Protein AF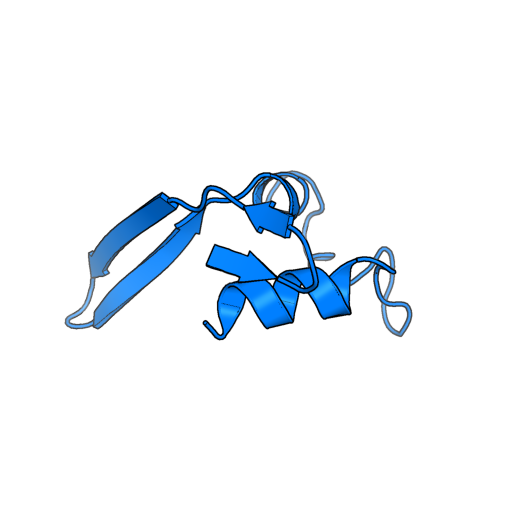-A0A7S5PYU0-F1 (afdb_monomer_lite)

Sequence (63 aa):
LRVGDKIETVRYFHCHKRGVDRVFVDHPMFLEKVWGKTGSKIYGPMAGLDYKDNQLRYSLLCQ

InterPro domains:
  IPR013534 Starch synthase, catalytic domain [PF08323] (4-63)

Secondary structure (DSSP, 8-state):
-EETTEE---EEEEEEETTEEEEEEE-HHHHTS-TTTTTT-SS-SBTTB--TTHHHHHHHH--

Foldseek 3Di:
DDDPNDDADWDWDWDQDPNDIDIDIDDPLQVCQDCPNQNPARQHVDPPDGDPCVVVVVVVVVD

Radius of gyration: 13.29 Å; chains: 1; bounding box: 35×21×30 Å

Structure (mmCIF, N/CA/C/O backbone):
data_AF-A0A7S5PYU0-F1
#
_entry.id   AF-A0A7S5PYU0-F1
#
loop_
_atom_site.group_PDB
_atom_site.id
_atom_site.type_symbol
_atom_site.label_atom_id
_atom_site.label_alt_id
_atom_site.label_comp_id
_atom_site.label_asym_id
_atom_site.label_entity_id
_atom_site.label_seq_id
_atom_site.pdbx_PDB_ins_code
_atom_site.Cartn_x
_atom_site.Cartn_y
_atom_site.Cartn_z
_atom_site.occupancy
_atom_site.B_iso_or_equiv
_atom_site.auth_seq_id
_atom_site.auth_comp_id
_atom_site.auth_asym_id
_atom_site.auth_atom_id
_atom_site.pdbx_PDB_model_num
ATOM 1 N N . LEU A 1 1 ? -2.674 6.189 12.585 1.00 82.31 1 LEU A N 1
ATOM 2 C CA . LEU A 1 1 ? -1.999 4.966 13.072 1.00 82.31 1 LEU A CA 1
ATOM 3 C C . LEU A 1 1 ? -0.593 5.323 13.532 1.00 82.31 1 LEU A C 1
ATOM 5 O O . LEU A 1 1 ? 0.054 6.120 12.860 1.00 82.31 1 LEU A O 1
ATOM 9 N N . ARG A 1 2 ? -0.149 4.827 14.695 1.00 83.19 2 ARG A N 1
ATOM 10 C CA . ARG A 1 2 ? 1.201 5.118 15.204 1.00 83.19 2 ARG A CA 1
ATOM 11 C C . ARG A 1 2 ? 2.166 4.059 14.689 1.00 83.19 2 ARG A C 1
ATOM 13 O O . ARG A 1 2 ? 2.020 2.884 15.015 1.00 83.19 2 ARG A O 1
ATOM 20 N N . VAL A 1 3 ? 3.174 4.476 13.931 1.00 81.31 3 VAL A N 1
ATOM 21 C CA . VAL A 1 3 ? 4.202 3.572 13.412 1.00 81.31 3 VAL A CA 1
ATOM 22 C C . VAL A 1 3 ? 5.576 4.115 13.767 1.00 81.31 3 VAL A C 1
ATOM 24 O O . VAL A 1 3 ? 5.965 5.204 13.345 1.00 81.31 3 VAL A O 1
ATOM 27 N N . GLY A 1 4 ? 6.280 3.375 14.627 1.00 81.31 4 GLY A N 1
ATOM 28 C CA . GLY A 1 4 ? 7.437 3.898 15.351 1.00 81.31 4 GLY A CA 1
ATOM 29 C C . GLY A 1 4 ? 7.054 5.137 16.168 1.00 81.31 4 GLY A C 1
ATOM 30 O O . GLY A 1 4 ? 6.128 5.106 16.987 1.00 81.31 4 GLY A O 1
ATOM 31 N N . ASP A 1 5 ? 7.735 6.245 15.892 1.00 85.94 5 ASP A N 1
ATOM 32 C CA . ASP A 1 5 ? 7.545 7.524 16.587 1.00 85.94 5 ASP A CA 1
ATOM 33 C C . ASP A 1 5 ? 6.645 8.513 15.833 1.00 85.94 5 ASP A C 1
ATOM 35 O O . ASP A 1 5 ? 6.488 9.657 16.256 1.00 85.94 5 ASP A O 1
ATOM 39 N N . LYS A 1 6 ? 6.036 8.091 14.716 1.00 87.00 6 LYS A N 1
ATOM 40 C CA . LYS A 1 6 ? 5.193 8.948 13.873 1.00 87.00 6 LYS A CA 1
ATOM 41 C C . LYS A 1 6 ? 3.727 8.541 13.929 1.00 87.00 6 LYS A C 1
ATOM 43 O O . LYS A 1 6 ? 3.395 7.368 14.099 1.00 87.00 6 LYS A O 1
ATOM 48 N N . ILE A 1 7 ? 2.850 9.527 13.755 1.00 89.75 7 ILE A N 1
ATOM 49 C CA . ILE A 1 7 ? 1.414 9.322 13.560 1.00 89.75 7 ILE A CA 1
ATOM 50 C C . ILE A 1 7 ? 1.121 9.529 12.076 1.00 89.75 7 ILE A C 1
ATOM 52 O O . ILE A 1 7 ? 1.216 10.645 11.574 1.00 89.75 7 ILE A O 1
ATOM 56 N N . GLU A 1 8 ? 0.751 8.452 11.392 1.00 89.25 8 GLU A N 1
ATOM 57 C CA . GLU A 1 8 ? 0.380 8.463 9.977 1.00 89.25 8 GLU A CA 1
ATOM 58 C C . GLU A 1 8 ? -1.144 8.529 9.831 1.00 89.25 8 GLU A C 1
ATOM 60 O O . GLU A 1 8 ? -1.890 7.818 10.521 1.00 89.25 8 GLU A O 1
ATOM 65 N N . THR A 1 9 ? -1.623 9.387 8.929 1.00 91.12 9 THR A N 1
ATOM 66 C CA . THR A 1 9 ? -3.050 9.463 8.590 1.00 91.12 9 THR A CA 1
ATOM 67 C C . THR A 1 9 ? -3.355 8.424 7.523 1.00 91.12 9 THR A C 1
ATOM 69 O O . THR A 1 9 ? -2.838 8.508 6.415 1.00 91.12 9 THR A O 1
ATOM 72 N N . VAL A 1 10 ? -4.220 7.466 7.846 1.00 90.56 10 VAL A N 1
ATOM 73 C CA . VAL A 1 10 ? -4.607 6.369 6.951 1.00 90.56 10 VAL A CA 1
ATOM 74 C C . VAL A 1 10 ? -6.109 6.434 6.721 1.00 90.56 10 VAL A C 1
ATOM 76 O O . VAL A 1 10 ? -6.867 6.725 7.647 1.00 90.56 10 VAL A O 1
ATOM 79 N N . ARG A 1 11 ? -6.537 6.195 5.483 1.00 92.12 11 ARG A N 1
ATOM 80 C CA . ARG A 1 11 ? -7.952 6.106 5.113 1.00 92.12 11 ARG A CA 1
ATOM 81 C C . ARG A 1 11 ? -8.263 4.695 4.628 1.00 92.12 11 ARG A C 1
ATOM 83 O O . ARG A 1 11 ? -7.360 3.900 4.375 1.00 92.12 11 ARG A O 1
ATOM 90 N N . TYR A 1 12 ? -9.547 4.391 4.496 1.00 92.44 12 TYR A N 1
ATOM 91 C CA . TYR A 1 12 ? -10.002 3.087 4.033 1.00 92.44 12 TYR A CA 1
ATOM 92 C C . TYR A 1 12 ? -11.048 3.256 2.939 1.00 92.44 12 TYR A C 1
ATOM 94 O O . TYR A 1 12 ? -11.984 4.042 3.081 1.00 92.44 12 TYR A O 1
ATOM 102 N N . PHE A 1 13 ? -10.904 2.482 1.867 1.00 93.38 13 PHE A N 1
ATOM 103 C CA . PHE A 1 13 ? -11.971 2.268 0.895 1.00 93.38 13 PHE A CA 1
ATOM 104 C C . PHE A 1 13 ? -12.639 0.929 1.175 1.00 93.38 13 PHE A C 1
ATOM 106 O O . PHE A 1 13 ? -11.966 -0.050 1.490 1.00 93.38 13 PHE A O 1
ATOM 113 N N . HIS A 1 14 ? -13.955 0.864 1.017 1.00 95.75 14 HIS A N 1
ATOM 114 C CA . HIS A 1 14 ? -14.725 -0.361 1.202 1.00 95.75 14 HIS A CA 1
ATOM 115 C C . HIS A 1 14 ? -15.521 -0.673 -0.059 1.00 95.75 14 HIS A C 1
ATOM 117 O O . HIS A 1 14 ? -16.085 0.221 -0.692 1.00 95.75 14 HIS A O 1
ATOM 123 N N . CYS A 1 15 ? -15.560 -1.948 -0.438 1.00 97.12 15 CYS A N 1
ATOM 124 C CA . CYS A 1 15 ? -16.546 -2.437 -1.384 1.00 97.12 15 CYS A CA 1
ATOM 125 C C . CYS A 1 15 ? -17.060 -3.819 -0.985 1.00 97.12 15 CYS A C 1
ATOM 127 O O . CYS A 1 15 ? -16.296 -4.709 -0.613 1.00 97.12 15 CYS A O 1
ATOM 129 N N . HIS A 1 16 ? -18.369 -4.008 -1.116 1.00 97.00 16 HIS A N 1
ATOM 130 C CA . HIS A 1 16 ? -19.009 -5.300 -0.922 1.00 97.00 16 HIS A CA 1
ATOM 131 C C . HIS A 1 16 ? -19.245 -5.961 -2.281 1.00 97.00 16 HIS A C 1
ATOM 133 O O . HIS A 1 16 ? -19.923 -5.401 -3.148 1.00 97.00 16 HIS A O 1
ATOM 139 N N . LYS A 1 17 ? -18.666 -7.145 -2.512 1.00 97.00 17 LYS A N 1
ATOM 140 C CA . LYS A 1 17 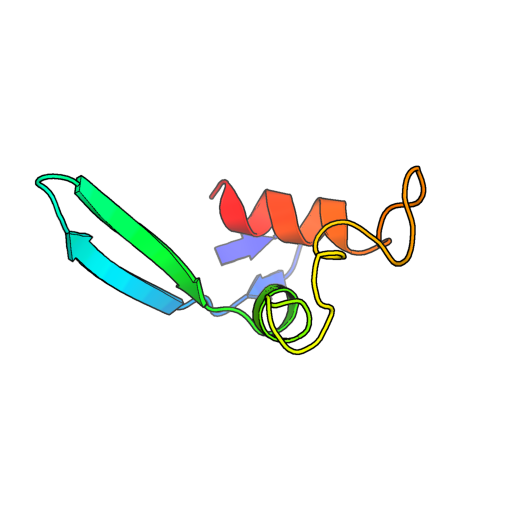? -18.784 -7.839 -3.804 1.00 97.00 17 LYS A CA 1
ATOM 141 C C . LYS A 1 17 ? -18.724 -9.352 -3.648 1.00 97.00 17 LYS A C 1
ATOM 143 O O . LYS A 1 17 ? -17.754 -9.880 -3.112 1.00 97.00 17 LYS A O 1
ATOM 148 N N . ARG A 1 18 ? -19.712 -10.049 -4.231 1.00 96.62 18 ARG A N 1
ATOM 149 C CA . ARG A 1 18 ? -19.857 -11.521 -4.182 1.00 96.62 18 ARG A CA 1
ATOM 150 C C . ARG A 1 18 ? -19.876 -12.063 -2.741 1.00 96.62 18 ARG A C 1
ATOM 152 O O . ARG A 1 18 ? -19.209 -13.049 -2.458 1.00 96.62 18 ARG A O 1
ATOM 159 N N . GLY A 1 19 ? -20.597 -11.387 -1.842 1.00 96.44 19 GLY A N 1
ATOM 160 C CA . GLY A 1 19 ? -20.697 -11.774 -0.429 1.00 96.44 19 GLY A CA 1
ATOM 161 C C . GLY A 1 19 ? -19.426 -11.533 0.391 1.00 96.44 19 GLY A C 1
ATOM 162 O O . GLY A 1 19 ? -19.323 -12.040 1.499 1.00 96.44 19 GLY A O 1
ATOM 163 N N . VAL A 1 20 ? -18.454 -10.791 -0.150 1.00 97.19 20 VAL A N 1
ATOM 164 C CA . VAL A 1 20 ? -17.188 -10.486 0.523 1.00 97.19 20 VAL A CA 1
ATOM 165 C C . VAL A 1 20 ? -17.035 -8.979 0.670 1.00 97.19 20 VAL A C 1
ATOM 167 O O . VAL A 1 20 ? -17.061 -8.251 -0.329 1.00 97.19 20 VAL A O 1
ATOM 170 N N . ASP A 1 21 ? -16.810 -8.532 1.902 1.00 97.00 21 ASP A N 1
ATOM 171 C CA . ASP A 1 21 ? -16.371 -7.176 2.214 1.00 97.00 21 ASP A CA 1
ATOM 172 C C . ASP A 1 21 ? -14.873 -7.039 1.958 1.00 97.00 21 ASP A C 1
ATOM 174 O O . ASP A 1 21 ? -14.042 -7.727 2.550 1.00 97.00 21 ASP A O 1
ATOM 178 N N . ARG A 1 22 ? -14.522 -6.154 1.029 1.00 95.50 22 ARG A N 1
ATOM 179 C CA . ARG A 1 22 ? -13.141 -5.842 0.669 1.00 95.50 22 ARG A CA 1
ATOM 180 C C . ARG A 1 22 ? -12.829 -4.458 1.200 1.00 95.50 22 ARG A C 1
ATOM 182 O O . ARG A 1 22 ? -13.438 -3.480 0.769 1.00 95.50 22 ARG A O 1
ATOM 189 N N . VAL A 1 23 ? -11.881 -4.387 2.122 1.00 92.88 23 VAL A N 1
ATOM 190 C CA . VAL A 1 23 ? -11.379 -3.129 2.673 1.00 92.88 23 VAL A CA 1
ATOM 191 C C . VAL A 1 23 ? -9.970 -2.905 2.137 1.00 92.88 23 VAL A C 1
ATOM 193 O O . VAL A 1 23 ? -9.128 -3.799 2.194 1.00 92.88 23 VAL A O 1
ATOM 196 N N . PHE A 1 24 ? -9.723 -1.725 1.582 1.00 91.19 24 PHE A N 1
ATOM 197 C CA . PHE A 1 24 ? -8.437 -1.322 1.024 1.00 91.19 24 PHE A CA 1
ATOM 198 C C . PHE A 1 24 ? -7.853 -0.195 1.864 1.00 91.19 24 PHE A C 1
ATOM 200 O O . PHE A 1 24 ? -8.553 0.769 2.174 1.00 91.19 24 PHE A O 1
ATOM 207 N N . VAL A 1 25 ? -6.567 -0.305 2.185 1.00 90.62 25 VAL A N 1
ATOM 208 C CA . VAL A 1 25 ? -5.820 0.739 2.889 1.00 90.62 25 VAL A CA 1
ATOM 209 C C . VAL A 1 25 ? -5.405 1.822 1.900 1.00 90.62 25 VAL A C 1
ATOM 211 O O . VAL A 1 25 ? -4.687 1.557 0.934 1.00 90.62 25 VAL A O 1
ATOM 214 N N . ASP A 1 26 ? -5.853 3.044 2.160 1.00 90.56 26 ASP A N 1
ATOM 215 C CA . ASP A 1 26 ? -5.503 4.241 1.411 1.00 90.56 26 ASP A CA 1
ATOM 216 C C . ASP A 1 26 ? -4.408 5.017 2.144 1.00 90.56 26 ASP A C 1
ATOM 218 O O . ASP A 1 26 ? -4.628 5.627 3.196 1.00 90.56 26 ASP A O 1
ATOM 222 N N . HIS A 1 27 ? -3.202 4.948 1.583 1.00 90.88 27 HIS A N 1
ATOM 223 C CA . HIS A 1 27 ? -2.038 5.684 2.050 1.00 90.88 27 HIS A CA 1
ATOM 224 C C . HIS A 1 27 ? -1.044 5.874 0.887 1.00 90.88 27 HIS A C 1
ATOM 226 O O . HIS A 1 27 ? -0.874 4.945 0.084 1.00 90.88 27 HIS A O 1
ATOM 232 N N . PRO A 1 28 ? -0.337 7.021 0.789 1.00 89.25 28 PRO A N 1
ATOM 233 C CA . PRO A 1 28 ? 0.573 7.315 -0.325 1.00 89.25 28 PRO A CA 1
ATOM 234 C C . PRO A 1 28 ? 1.585 6.200 -0.626 1.00 89.25 28 PRO A C 1
ATOM 236 O O . PRO A 1 28 ? 1.775 5.830 -1.782 1.00 89.25 28 PRO A O 1
ATOM 239 N N . MET A 1 29 ? 2.140 5.570 0.416 1.00 87.00 29 MET A N 1
ATOM 240 C CA . MET A 1 29 ? 3.117 4.476 0.275 1.00 87.00 29 MET A CA 1
ATOM 241 C C . MET A 1 29 ? 2.580 3.244 -0.479 1.00 87.00 29 MET A C 1
ATOM 243 O O . MET A 1 29 ? 3.366 2.460 -1.014 1.00 87.00 29 MET A O 1
ATOM 247 N N . PHE A 1 30 ? 1.257 3.053 -0.527 1.00 86.38 30 PHE A N 1
ATOM 248 C CA . PHE A 1 30 ? 0.613 2.003 -1.320 1.00 86.38 30 PHE A CA 1
ATOM 249 C C . PHE A 1 30 ? 0.135 2.515 -2.677 1.00 86.38 30 PHE A C 1
ATOM 251 O O . PHE A 1 30 ? 0.336 1.831 -3.678 1.00 86.38 30 PHE A O 1
ATOM 258 N N . LEU A 1 31 ? -0.453 3.715 -2.734 1.00 81.31 31 LEU A N 1
ATOM 259 C CA . LEU A 1 31 ? -1.014 4.275 -3.969 1.00 81.31 31 LEU A CA 1
ATOM 260 C C . LEU A 1 31 ? 0.034 4.579 -5.049 1.00 81.31 31 LEU A C 1
ATOM 262 O O . LEU A 1 31 ? -0.278 4.572 -6.242 1.00 81.31 31 LEU A O 1
ATOM 266 N N . GLU A 1 32 ? 1.286 4.817 -4.661 1.00 78.50 32 GLU A N 1
ATOM 267 C CA . GLU A 1 32 ? 2.400 4.946 -5.607 1.00 78.50 32 GLU A CA 1
ATOM 268 C C . GLU A 1 32 ? 2.733 3.627 -6.323 1.00 78.50 32 GLU A C 1
ATOM 270 O O . GLU A 1 32 ? 3.326 3.640 -7.401 1.00 78.50 32 GLU A O 1
ATOM 275 N N . LYS A 1 33 ? 2.327 2.486 -5.751 1.00 77.62 33 LYS A N 1
ATOM 276 C CA . LYS A 1 33 ? 2.711 1.134 -6.174 1.00 77.62 33 LYS A CA 1
ATOM 277 C C . LYS A 1 33 ? 1.471 0.266 -6.415 1.00 77.62 33 LYS A C 1
ATOM 279 O O . LYS A 1 33 ? 1.261 -0.744 -5.743 1.00 77.62 33 LYS A O 1
ATOM 284 N N . VAL A 1 34 ? 0.642 0.677 -7.374 1.00 77.56 34 VAL A N 1
ATOM 285 C CA . VAL A 1 34 ? -0.606 -0.010 -7.749 1.00 77.56 34 VAL A CA 1
ATOM 286 C C . VAL A 1 34 ? -0.537 -0.648 -9.131 1.00 77.56 34 VAL A C 1
ATOM 288 O O . VAL A 1 34 ? 0.214 -0.217 -10.016 1.00 77.56 34 VAL A O 1
ATOM 291 N N . TRP A 1 35 ? -1.399 -1.647 -9.325 1.00 62.06 35 TRP A N 1
ATOM 292 C CA . TRP A 1 35 ? -1.654 -2.259 -10.622 1.00 62.06 35 TRP A CA 1
ATOM 293 C C . TRP A 1 35 ? -2.043 -1.172 -11.636 1.00 62.06 35 TRP A C 1
ATOM 295 O O . TRP A 1 35 ? -3.032 -0.469 -11.452 1.00 62.06 35 TRP A O 1
ATOM 305 N N . GLY A 1 36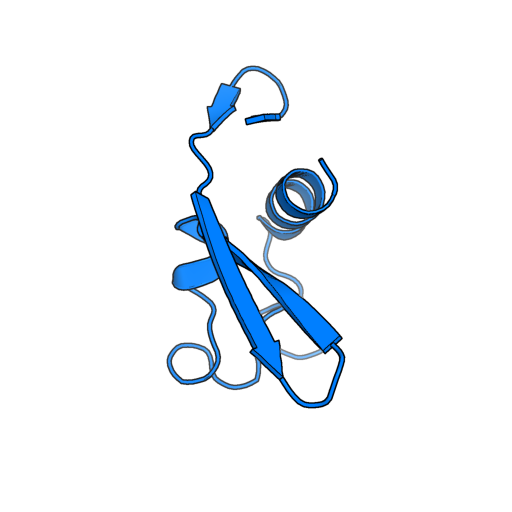 ? -1.222 -0.991 -12.673 1.00 74.44 36 GLY A N 1
ATOM 306 C CA . GLY A 1 36 ? -1.357 0.078 -13.673 1.00 74.44 36 GLY A CA 1
ATOM 307 C C . GLY A 1 36 ? -0.248 1.138 -13.637 1.00 74.44 36 GLY A C 1
ATOM 308 O O . GLY A 1 36 ? 0.124 1.631 -14.694 1.00 74.44 36 GLY A O 1
ATOM 309 N N . LYS A 1 37 ? 0.344 1.434 -12.467 1.00 78.56 37 LYS A N 1
ATOM 310 C CA . LYS A 1 37 ? 1.536 2.304 -12.358 1.00 78.56 37 LYS A CA 1
ATOM 311 C C . LYS A 1 37 ? 2.824 1.492 -12.313 1.00 78.56 37 LYS A C 1
ATOM 313 O O . LYS A 1 37 ? 3.687 1.647 -13.167 1.00 78.56 37 LYS A O 1
ATOM 318 N N . THR A 1 38 ? 2.933 0.585 -11.345 1.00 79.06 38 THR A N 1
ATOM 319 C CA . THR A 1 38 ? 4.085 -0.323 -11.212 1.00 79.06 38 THR A CA 1
ATOM 320 C C . THR A 1 38 ? 3.837 -1.685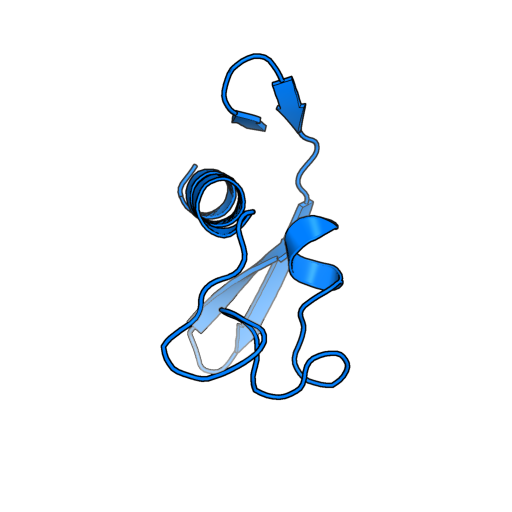 -11.865 1.00 79.06 38 THR A C 1
ATOM 322 O O . THR A 1 38 ? 4.718 -2.543 -11.890 1.00 79.06 38 THR A O 1
ATOM 325 N N . GLY A 1 39 ? 2.648 -1.903 -12.434 1.00 83.31 39 GLY A N 1
ATOM 326 C CA . GLY A 1 39 ? 2.265 -3.186 -13.024 1.00 83.31 39 GLY A CA 1
ATOM 327 C C . GLY A 1 39 ? 2.174 -4.278 -11.957 1.00 83.31 39 GLY A C 1
ATOM 328 O O . GLY A 1 39 ? 1.571 -4.069 -10.907 1.00 83.31 39 GLY A O 1
ATOM 329 N N . SER A 1 40 ? 2.787 -5.436 -12.207 1.00 83.31 40 SER A N 1
ATOM 330 C CA . SER A 1 40 ? 2.826 -6.563 -11.261 1.00 83.31 40 SER A CA 1
ATOM 331 C C . SER A 1 40 ? 3.851 -6.396 -10.125 1.00 83.31 40 SER A C 1
ATOM 333 O O . SER A 1 40 ? 3.966 -7.257 -9.255 1.00 83.31 40 SER A O 1
ATOM 335 N N . LYS A 1 41 ? 4.598 -5.287 -10.100 1.00 88.69 41 LYS A N 1
ATOM 336 C CA . LYS A 1 41 ? 5.732 -5.037 -9.197 1.00 88.69 41 LYS A CA 1
ATOM 337 C C . LYS A 1 41 ? 5.303 -4.298 -7.926 1.00 88.69 41 LYS A C 1
ATOM 339 O O . LYS A 1 41 ? 5.701 -3.165 -7.677 1.00 88.69 41 LYS A O 1
ATOM 344 N N . ILE A 1 42 ? 4.436 -4.922 -7.130 1.00 89.12 42 ILE A N 1
ATOM 345 C CA . ILE A 1 42 ? 3.892 -4.317 -5.894 1.00 89.12 42 ILE A CA 1
ATOM 346 C C . ILE A 1 42 ? 4.899 -4.403 -4.735 1.00 89.12 42 ILE A C 1
ATOM 348 O O . ILE A 1 42 ? 4.985 -3.495 -3.900 1.00 89.12 42 ILE A O 1
ATOM 352 N N . TYR A 1 43 ? 5.663 -5.497 -4.711 1.00 90.00 43 TYR A N 1
ATOM 353 C CA . TYR A 1 43 ? 6.602 -5.846 -3.644 1.00 90.00 43 TYR A CA 1
ATOM 354 C C . TYR A 1 43 ? 8.015 -5.324 -3.904 1.00 90.00 43 TYR A C 1
ATOM 356 O O . TYR A 1 43 ? 8.758 -5.074 -2.962 1.00 90.00 43 TYR A O 1
ATOM 364 N N . GLY A 1 44 ? 8.378 -5.087 -5.161 1.00 91.94 44 GLY A N 1
ATOM 365 C CA . GLY A 1 44 ? 9.713 -4.626 -5.499 1.00 91.94 44 GLY A CA 1
ATOM 366 C C . GLY A 1 44 ? 9.931 -4.475 -7.000 1.00 91.94 44 GLY A C 1
ATOM 367 O O . GLY A 1 44 ? 9.107 -4.937 -7.790 1.00 91.94 44 GLY A O 1
ATOM 368 N N . PRO A 1 45 ? 11.020 -3.812 -7.424 1.00 89.75 45 PRO A N 1
ATOM 369 C CA . PRO A 1 45 ? 11.256 -3.460 -8.826 1.00 89.75 45 PRO A CA 1
ATOM 370 C C . PRO A 1 45 ? 11.497 -4.674 -9.740 1.00 89.75 45 PRO A C 1
ATOM 372 O O . PRO A 1 45 ? 11.369 -4.557 -10.965 1.00 89.75 45 PRO A O 1
ATOM 375 N N . MET A 1 46 ? 11.846 -5.830 -9.173 1.00 91.75 46 MET A N 1
ATOM 376 C CA . MET A 1 46 ? 12.012 -7.106 -9.871 1.00 91.75 46 MET A CA 1
ATOM 377 C C . MET A 1 46 ? 11.792 -8.283 -8.916 1.00 91.75 46 MET A C 1
ATOM 379 O O . MET A 1 46 ? 11.755 -8.106 -7.701 1.00 91.75 46 MET A O 1
ATOM 383 N N . ALA A 1 47 ? 11.638 -9.486 -9.470 1.00 90.88 47 ALA A N 1
ATOM 384 C CA . ALA A 1 47 ? 11.493 -10.695 -8.669 1.00 90.88 47 ALA A CA 1
ATOM 385 C C . ALA A 1 47 ? 12.752 -10.937 -7.819 1.00 90.88 47 ALA A C 1
ATOM 387 O O . ALA A 1 47 ? 13.868 -10.826 -8.321 1.00 90.88 47 ALA A O 1
ATOM 388 N N . GLY A 1 48 ? 12.561 -11.257 -6.538 1.00 93.94 48 GLY A N 1
ATOM 389 C CA . GLY A 1 48 ? 13.654 -11.494 -5.591 1.00 93.94 48 GLY A CA 1
ATOM 390 C C . GLY A 1 48 ? 14.294 -10.234 -4.997 1.00 93.94 48 GLY A C 1
ATOM 391 O O . GLY A 1 48 ? 15.224 -10.363 -4.207 1.00 93.94 48 GLY A O 1
ATOM 392 N N . LEU A 1 49 ? 13.811 -9.032 -5.338 1.00 94.50 49 LEU A N 1
ATOM 393 C CA . LEU A 1 49 ? 14.287 -7.776 -4.756 1.00 94.50 49 LEU A CA 1
ATOM 394 C C . LEU A 1 49 ? 13.115 -6.929 -4.267 1.00 94.50 49 LEU A C 1
ATOM 396 O O . LEU A 1 49 ? 12.354 -6.424 -5.086 1.00 94.50 49 LEU A O 1
ATOM 400 N N . ASP A 1 50 ? 13.036 -6.715 -2.956 1.00 94.69 50 ASP A N 1
ATOM 401 C CA . ASP A 1 50 ? 11.962 -5.966 -2.298 1.00 94.69 50 ASP A CA 1
ATOM 402 C C . ASP A 1 50 ? 12.224 -4.453 -2.226 1.00 94.69 50 ASP A C 1
ATOM 404 O O . ASP A 1 50 ? 13.369 -3.990 -2.199 1.00 94.69 50 ASP A O 1
ATOM 408 N N . TYR A 1 51 ? 11.155 -3.654 -2.137 1.00 92.62 51 TYR A N 1
ATOM 409 C CA . TYR A 1 51 ? 11.285 -2.241 -1.788 1.00 92.62 51 TYR A CA 1
ATOM 410 C C . TY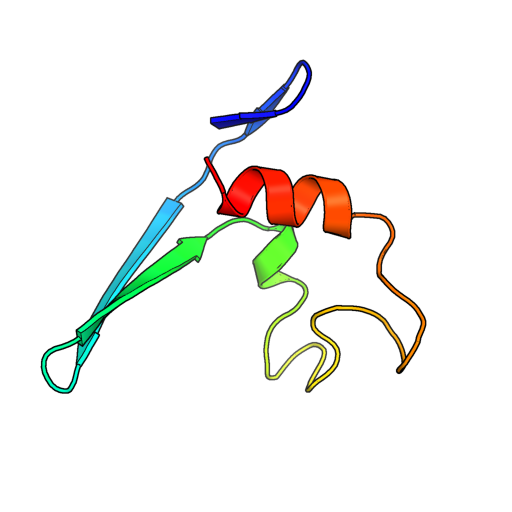R A 1 51 ? 11.692 -2.062 -0.319 1.00 92.62 51 TYR A C 1
ATOM 412 O O . TYR A 1 51 ? 11.182 -2.728 0.581 1.00 92.62 51 TYR A O 1
ATOM 420 N N . LYS A 1 52 ? 12.572 -1.088 -0.059 1.00 92.50 52 LYS A N 1
ATOM 421 C CA . LYS A 1 52 ? 13.082 -0.791 1.293 1.00 92.50 52 LYS A CA 1
ATOM 422 C C . LYS A 1 52 ? 11.988 -0.372 2.281 1.00 92.50 52 LYS A C 1
ATOM 424 O O . LYS A 1 52 ? 12.125 -0.598 3.477 1.00 92.50 52 LYS A O 1
ATOM 429 N N . ASP A 1 53 ? 10.912 0.237 1.790 1.00 90.25 53 ASP A N 1
ATOM 430 C CA . ASP A 1 53 ? 9.778 0.706 2.588 1.00 90.25 53 ASP A CA 1
ATOM 431 C C . ASP A 1 53 ? 8.750 -0.397 2.896 1.00 90.25 53 ASP A C 1
ATOM 433 O O . ASP A 1 53 ? 7.794 -0.140 3.627 1.00 90.25 53 ASP A O 1
ATOM 437 N N . ASN A 1 54 ? 8.934 -1.630 2.403 1.00 91.19 54 ASN A N 1
ATOM 438 C CA . ASN A 1 54 ? 7.981 -2.723 2.615 1.00 91.19 54 ASN A CA 1
ATOM 439 C C . ASN A 1 54 ? 7.729 -3.023 4.096 1.00 91.19 54 ASN A C 1
ATOM 441 O O . ASN A 1 54 ? 6.580 -3.211 4.477 1.00 91.19 54 ASN A O 1
ATOM 445 N N . GLN A 1 55 ? 8.765 -3.025 4.939 1.00 89.62 55 GLN A N 1
ATOM 446 C CA . GLN A 1 55 ? 8.600 -3.284 6.377 1.00 89.62 55 GLN A CA 1
ATOM 447 C C . GLN A 1 55 ? 7.626 -2.289 7.022 1.00 89.62 55 GLN A C 1
ATOM 449 O O . GLN A 1 55 ? 6.714 -2.671 7.753 1.00 89.62 55 GLN A O 1
ATOM 454 N N . LEU A 1 56 ? 7.770 -1.006 6.683 1.00 88.56 56 LEU A N 1
ATOM 455 C CA . LEU A 1 56 ? 6.892 0.048 7.176 1.00 88.56 56 LEU A CA 1
ATOM 456 C C . LEU A 1 56 ? 5.483 -0.065 6.585 1.00 88.56 56 LEU A C 1
ATOM 458 O O . LEU A 1 56 ? 4.500 0.033 7.316 1.00 88.56 56 LEU A O 1
ATOM 462 N N . ARG A 1 57 ? 5.385 -0.316 5.273 1.00 89.62 57 ARG A N 1
ATOM 463 C CA . ARG A 1 57 ? 4.110 -0.511 4.573 1.00 89.62 57 ARG A CA 1
ATOM 464 C C . ARG A 1 57 ? 3.310 -1.640 5.210 1.00 89.62 57 ARG A C 1
ATOM 466 O O . ARG A 1 57 ? 2.166 -1.433 5.589 1.00 89.62 57 ARG A O 1
ATOM 473 N N . TYR A 1 58 ? 3.897 -2.817 5.376 1.00 87.88 58 TYR A N 1
ATOM 474 C CA . TYR A 1 58 ? 3.163 -3.959 5.918 1.00 87.88 58 TYR A CA 1
ATOM 475 C C . TYR A 1 58 ? 2.876 -3.822 7.414 1.00 87.88 58 TYR A C 1
ATOM 477 O O . TYR A 1 58 ? 1.833 -4.289 7.854 1.00 87.88 58 TYR A O 1
ATOM 485 N N . SER A 1 59 ? 3.701 -3.092 8.170 1.00 87.88 59 SER A N 1
ATOM 486 C CA . SER A 1 59 ? 3.342 -2.683 9.533 1.00 87.88 59 SER A 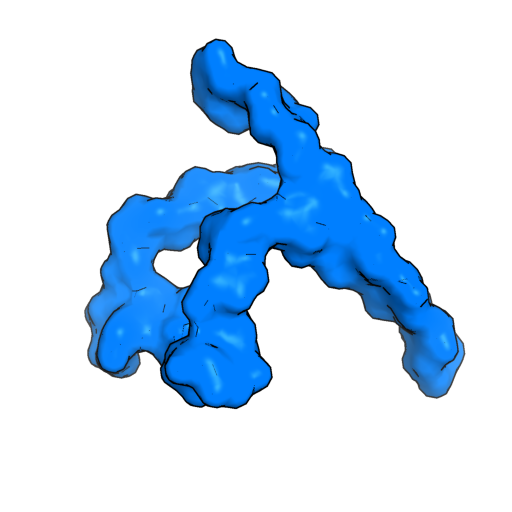CA 1
ATOM 487 C C . SER A 1 59 ? 2.077 -1.810 9.550 1.00 87.88 59 SER A C 1
ATOM 489 O O . SER A 1 59 ? 1.163 -2.092 10.317 1.00 87.88 59 SER A O 1
ATOM 491 N N . LEU A 1 60 ? 1.961 -0.824 8.645 1.00 86.31 60 LEU A N 1
ATOM 492 C CA . LEU A 1 60 ? 0.753 0.007 8.491 1.00 86.31 60 LEU A CA 1
ATOM 493 C C . LEU A 1 60 ? -0.491 -0.791 8.073 1.00 86.31 60 LEU A C 1
ATOM 495 O O . LEU A 1 60 ? -1.595 -0.415 8.446 1.00 86.31 60 LEU A O 1
ATOM 499 N N . LEU A 1 61 ? -0.326 -1.852 7.279 1.00 86.75 61 LEU A N 1
ATOM 500 C CA . LEU A 1 61 ? -1.435 -2.705 6.834 1.00 86.75 61 LEU A CA 1
ATOM 501 C C . LEU A 1 61 ? -1.993 -3.590 7.961 1.00 86.75 61 LEU A C 1
ATOM 503 O O . LEU A 1 61 ? -3.166 -3.948 7.916 1.00 86.75 61 LEU A O 1
ATOM 507 N N . CYS A 1 62 ? -1.154 -3.976 8.924 1.00 83.75 62 CYS A N 1
ATOM 508 C CA . CYS A 1 62 ? -1.490 -4.946 9.970 1.00 83.75 62 CYS A CA 1
ATOM 509 C C . CYS A 1 62 ? -2.016 -4.326 11.278 1.00 83.75 62 CYS A C 1
ATOM 511 O O . CYS A 1 62 ? -2.318 -5.084 12.200 1.00 83.75 62 CYS A O 1
ATOM 513 N N . GLN A 1 63 ? -2.077 -2.995 11.387 1.00 74.81 63 GLN A N 1
ATOM 514 C CA . GLN A 1 63 ? -2.642 -2.290 12.547 1.00 74.81 63 GLN A CA 1
ATOM 515 C C . GLN A 1 63 ? -4.098 -1.890 12.308 1.00 74.81 63 GLN A C 1
ATOM 517 O O . GLN A 1 63 ? -4.867 -1.953 13.290 1.00 74.81 63 GLN A O 1
#

Organism: NCBI:txid1277814

pLDDT: mean 88.27, std 6.68, range [62.06, 97.19]